Protein AF-A0A9D8JD71-F1 (afdb_monomer_lite)

Radius of gyration: 30.34 Å; chains: 1; bounding box: 51×34×112 Å

pLDDT: mean 81.1, std 14.43, range [43.19, 92.75]

Structure (mmCIF, N/CA/C/O backbone):
data_AF-A0A9D8JD71-F1
#
_entry.id   AF-A0A9D8JD71-F1
#
loop_
_atom_site.group_PDB
_atom_site.id
_atom_site.type_symbol
_atom_site.label_atom_id
_atom_site.label_alt_id
_atom_site.label_comp_id
_atom_site.label_asym_id
_atom_site.label_entity_id
_atom_site.label_seq_id
_atom_site.pdbx_PDB_ins_code
_atom_site.Cartn_x
_atom_site.Cartn_y
_atom_site.Cartn_z
_atom_site.occupancy
_atom_site.B_iso_or_equiv
_atom_site.auth_seq_id
_atom_site.auth_comp_id
_atom_site.auth_asym_id
_atom_site.auth_atom_id
_atom_site.pdbx_PDB_model_num
ATOM 1 N N . MET A 1 1 ? -0.006 -21.096 71.065 1.00 44.41 1 MET A N 1
ATOM 2 C CA . MET A 1 1 ? -1.400 -20.752 70.712 1.00 44.41 1 MET A CA 1
ATOM 3 C C . MET A 1 1 ? -1.521 -19.246 70.906 1.00 44.41 1 MET A C 1
ATOM 5 O O . MET A 1 1 ? -1.393 -18.818 72.037 1.00 44.41 1 MET A O 1
ATOM 9 N N . ASN A 1 2 ? -1.591 -18.368 69.911 1.00 43.19 2 ASN A N 1
ATOM 10 C CA . ASN A 1 2 ? -1.957 -18.509 68.508 1.00 43.19 2 ASN A CA 1
ATOM 11 C C . ASN A 1 2 ? -1.127 -17.549 67.646 1.00 43.19 2 ASN A C 1
ATOM 13 O O . ASN A 1 2 ? -0.824 -16.430 68.057 1.00 43.19 2 ASN A O 1
ATOM 17 N N . SER A 1 3 ? -0.783 -18.044 66.463 1.00 48.19 3 SER A N 1
ATOM 18 C CA . SER A 1 3 ? -0.416 -17.278 65.277 1.00 48.19 3 SER A CA 1
ATOM 19 C C . SER A 1 3 ? -1.669 -16.606 64.684 1.00 48.19 3 SER A C 1
ATOM 21 O O . SER A 1 3 ? -2.771 -16.836 65.173 1.00 48.19 3 SER A O 1
ATOM 23 N N . ASP A 1 4 ? -1.482 -15.856 63.594 1.00 48.94 4 ASP A N 1
ATOM 24 C CA . ASP A 1 4 ? -2.501 -15.289 62.687 1.00 48.94 4 ASP A CA 1
ATOM 25 C C . ASP A 1 4 ? -2.905 -13.843 63.050 1.00 48.94 4 ASP A C 1
ATOM 27 O O . ASP A 1 4 ? -3.485 -13.570 64.089 1.00 48.94 4 ASP A O 1
ATOM 31 N N . SER A 1 5 ? -2.663 -12.808 62.241 1.00 49.53 5 SER A N 1
ATOM 32 C CA . SER A 1 5 ? -2.785 -12.763 60.783 1.00 49.53 5 SER A CA 1
ATOM 33 C C . SER A 1 5 ? -1.984 -11.585 60.202 1.00 49.53 5 SER A C 1
ATOM 35 O O . SER A 1 5 ? -2.369 -10.427 60.362 1.00 49.53 5 SER A O 1
ATOM 37 N N . ASN A 1 6 ? -0.904 -11.866 59.468 1.00 49.03 6 ASN A N 1
ATOM 38 C CA . ASN A 1 6 ? -0.294 -10.897 58.555 1.00 49.03 6 ASN A CA 1
ATOM 39 C C . ASN A 1 6 ? -1.076 -10.933 57.236 1.00 49.03 6 ASN A C 1
ATOM 41 O O . ASN A 1 6 ? -0.902 -11.833 56.415 1.00 49.03 6 ASN A O 1
ATOM 45 N N . LYS A 1 7 ? -1.997 -9.984 57.066 1.00 48.28 7 LYS A N 1
ATOM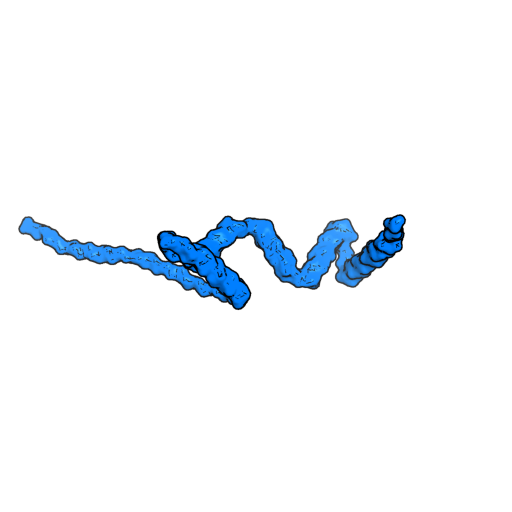 46 C CA . LYS A 1 7 ? -2.847 -9.865 55.879 1.00 48.28 7 LYS A CA 1
ATOM 47 C C . LYS A 1 7 ? -2.016 -9.256 54.744 1.00 48.28 7 LYS A C 1
ATOM 49 O O . LYS A 1 7 ? -1.938 -8.038 54.596 1.00 48.28 7 LYS A O 1
ATOM 54 N N . GLN A 1 8 ? -1.358 -10.117 53.971 1.00 52.16 8 GLN A N 1
ATOM 55 C CA . GLN A 1 8 ? -0.678 -9.746 52.734 1.00 52.16 8 GLN A CA 1
ATOM 56 C C . GLN A 1 8 ? -1.701 -9.183 51.742 1.00 52.16 8 GLN A C 1
ATOM 58 O O . GLN A 1 8 ? -2.604 -9.873 51.277 1.00 52.16 8 GLN A O 1
ATOM 63 N N . ASN A 1 9 ? -1.566 -7.893 51.456 1.00 47.12 9 ASN A N 1
ATOM 64 C CA . ASN A 1 9 ? -2.346 -7.174 50.462 1.00 47.12 9 ASN A CA 1
ATOM 65 C C . ASN A 1 9 ? -1.596 -7.304 49.124 1.00 47.12 9 ASN A C 1
ATOM 67 O O . ASN A 1 9 ? -0.762 -6.464 48.777 1.00 47.12 9 ASN A O 1
ATOM 71 N N . GLU A 1 10 ? -1.812 -8.409 48.407 1.00 54.69 10 GLU A N 1
ATOM 72 C CA . GLU A 1 10 ? -1.248 -8.601 47.069 1.00 54.69 10 GLU A CA 1
ATOM 73 C C . GLU A 1 10 ? -1.918 -7.636 46.086 1.00 54.69 10 GLU A C 1
ATOM 75 O O . GLU A 1 10 ? -3.012 -7.858 45.568 1.00 54.69 10 GLU A O 1
ATOM 80 N N . SER A 1 11 ? -1.245 -6.514 45.839 1.00 53.50 11 SER A N 1
ATOM 81 C CA .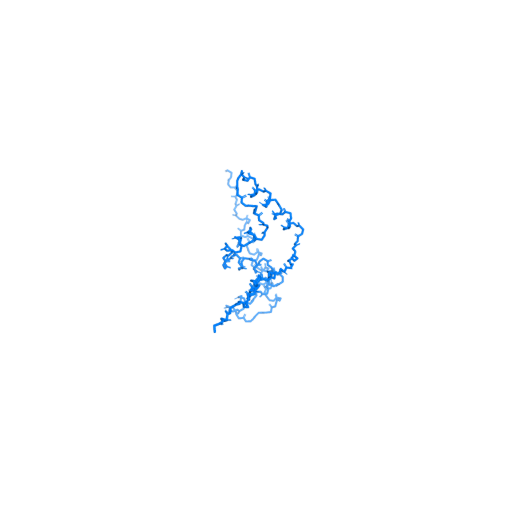 SER A 1 11 ? -1.606 -5.592 44.768 1.00 53.50 11 SER A CA 1
ATOM 82 C C . SER A 1 11 ? -1.510 -6.306 43.416 1.00 53.50 11 SER A C 1
ATOM 84 O O . SER A 1 11 ? -0.428 -6.623 42.916 1.00 53.50 11 SER A O 1
ATOM 86 N N . VAL A 1 12 ? -2.668 -6.567 42.810 1.00 57.09 12 VAL A N 1
ATOM 87 C CA . VAL A 1 12 ? -2.788 -7.066 41.439 1.00 57.09 12 VAL A CA 1
ATOM 88 C C . VAL A 1 12 ? -2.097 -6.065 40.511 1.00 57.09 12 VAL A C 1
ATOM 90 O O . VAL A 1 12 ? -2.613 -4.982 40.238 1.00 57.09 12 VAL A O 1
ATOM 93 N N . LYS A 1 13 ? -0.895 -6.409 40.039 1.00 57.22 13 LYS A N 1
ATOM 94 C CA . LYS A 1 13 ? -0.129 -5.606 39.079 1.00 57.22 13 LYS A CA 1
ATOM 95 C C . LYS A 1 13 ? -0.859 -5.608 37.736 1.00 57.22 13 LYS A C 1
ATOM 97 O O . LYS A 1 13 ? -0.661 -6.492 36.903 1.00 57.22 13 LYS A O 1
ATOM 102 N N . THR A 1 14 ? -1.706 -4.612 37.503 1.00 57.72 14 THR A N 1
ATOM 103 C CA . THR A 1 14 ? -2.334 -4.374 36.202 1.00 57.72 14 THR A CA 1
ATOM 104 C C . THR A 1 14 ? -1.235 -4.100 35.174 1.00 57.72 14 THR A C 1
ATOM 106 O O . THR A 1 14 ? -0.516 -3.104 35.271 1.00 57.72 14 THR A O 1
ATOM 109 N N . LYS A 1 15 ? -1.076 -4.995 34.186 1.00 60.81 15 LYS A N 1
ATOM 110 C CA . LYS A 1 15 ? -0.153 -4.797 33.057 1.00 60.81 15 LYS A CA 1
ATOM 111 C C . LYS A 1 15 ? -0.456 -3.446 32.403 1.00 60.81 15 LYS A C 1
ATOM 113 O O . LYS A 1 15 ? -1.529 -3.261 31.826 1.00 60.81 15 LYS A O 1
ATOM 118 N N . LYS A 1 16 ? 0.485 -2.502 32.495 1.00 62.16 16 LYS A N 1
ATOM 119 C CA . LYS A 1 16 ? 0.403 -1.219 31.789 1.00 62.16 16 LYS A CA 1
ATOM 120 C C . LYS A 1 16 ? 0.366 -1.510 30.290 1.00 62.16 16 LYS A C 1
ATOM 122 O O . LYS A 1 16 ? 1.262 -2.170 29.766 1.00 62.16 16 LYS A O 1
ATOM 127 N N . ARG A 1 17 ? -0.686 -1.057 29.607 1.00 70.94 17 ARG A N 1
ATOM 128 C CA . ARG A 1 17 ? -0.777 -1.168 28.149 1.00 70.94 17 ARG A CA 1
ATOM 129 C C . ARG A 1 17 ? 0.223 -0.184 27.549 1.00 70.94 17 ARG A C 1
ATOM 131 O O . ARG A 1 17 ? 0.151 1.008 27.834 1.00 70.94 17 ARG A O 1
ATOM 138 N N . SER A 1 18 ? 1.171 -0.693 26.769 1.00 81.94 18 SER A N 1
ATOM 139 C CA . SER A 1 18 ? 2.070 0.154 25.989 1.00 81.94 18 SER A CA 1
ATOM 140 C C . SER A 1 18 ? 1.269 0.771 24.845 1.00 81.94 18 SER A C 1
ATOM 142 O O . SER A 1 18 ? 0.632 0.049 24.076 1.00 81.94 18 SER A O 1
ATOM 144 N N . HIS A 1 19 ? 1.250 2.099 24.771 1.00 79.69 19 HIS A N 1
ATOM 145 C CA . HIS A 1 19 ? 0.619 2.837 23.685 1.00 79.69 19 HIS A CA 1
ATOM 146 C C . HIS A 1 19 ? 1.708 3.427 22.792 1.00 79.69 19 HIS A C 1
ATOM 148 O O . HIS A 1 19 ? 2.643 4.049 23.291 1.00 79.69 19 HIS A O 1
ATOM 154 N N . TRP A 1 20 ? 1.567 3.245 21.479 1.00 80.94 20 TRP A N 1
ATOM 155 C CA . TRP A 1 20 ? 2.435 3.845 20.471 1.00 80.94 20 TRP A CA 1
ATOM 156 C C . TRP A 1 20 ? 1.617 4.799 19.596 1.00 80.94 20 TRP A C 1
ATOM 158 O O . TRP A 1 20 ? 0.450 4.534 19.296 1.00 80.94 20 TRP A O 1
ATOM 168 N N . ALA A 1 21 ? 2.212 5.933 19.230 1.00 82.88 21 ALA A N 1
ATOM 169 C CA . ALA A 1 21 ? 1.584 6.901 18.341 1.00 82.88 21 ALA A CA 1
ATOM 170 C C . ALA A 1 21 ? 1.922 6.556 16.887 1.00 82.88 21 ALA A C 1
ATOM 172 O O . ALA A 1 21 ? 3.091 6.396 16.542 1.00 82.88 21 ALA A O 1
ATOM 173 N N . VAL A 1 22 ? 0.895 6.461 16.041 1.00 82.44 22 VAL A N 1
ATOM 174 C CA . VAL A 1 22 ? 1.046 6.273 14.593 1.00 82.44 22 VAL A CA 1
ATOM 175 C C . VAL A 1 22 ? 0.868 7.627 13.924 1.00 82.44 22 VAL A C 1
ATOM 177 O O . VAL A 1 22 ? -0.200 8.229 14.050 1.00 82.44 22 VAL A O 1
ATOM 180 N N . SER A 1 23 ? 1.882 8.104 13.204 1.00 83.75 23 SER A N 1
ATOM 181 C CA . SER A 1 23 ? 1.686 9.230 12.289 1.00 83.75 23 SER A CA 1
ATOM 182 C C . SER A 1 23 ? 0.977 8.724 11.036 1.00 83.75 23 SER A C 1
ATOM 184 O O . SER A 1 23 ? 1.356 7.694 10.482 1.00 83.75 23 SER A O 1
ATOM 186 N N . CYS A 1 24 ? -0.079 9.410 10.614 1.00 86.94 24 CYS A N 1
ATOM 187 C CA . CYS A 1 24 ? -0.842 9.056 9.424 1.00 86.94 24 CYS A CA 1
ATOM 188 C C . CYS A 1 24 ? -1.296 10.317 8.692 1.00 86.94 24 CYS A C 1
ATOM 190 O O . CYS A 1 24 ? -1.504 11.364 9.312 1.00 86.94 24 CYS A O 1
ATOM 192 N N . ASP A 1 25 ? -1.476 10.202 7.377 1.00 91.44 25 ASP A N 1
ATOM 193 C CA . ASP A 1 25 ? -1.928 11.317 6.550 1.00 91.44 25 ASP A CA 1
ATOM 194 C C . ASP A 1 25 ? -3.304 11.826 6.989 1.00 91.44 25 ASP A C 1
ATOM 196 O O . ASP A 1 25 ? -4.173 11.073 7.453 1.00 91.44 25 ASP A O 1
ATOM 200 N N . ALA A 1 26 ? -3.541 13.122 6.777 1.00 90.25 26 ALA A N 1
ATOM 201 C CA . ALA A 1 26 ? -4.786 13.777 7.170 1.00 90.25 26 ALA A CA 1
ATOM 202 C C . ALA A 1 26 ? -6.029 13.100 6.563 1.00 90.25 26 ALA A C 1
ATOM 204 O O . ALA A 1 26 ? -7.086 13.029 7.200 1.00 90.25 26 ALA A O 1
ATOM 205 N N . ASP A 1 27 ? -5.908 12.557 5.352 1.00 91.38 27 ASP A N 1
ATOM 206 C CA . ASP A 1 27 ? -7.005 11.870 4.673 1.00 91.38 27 ASP A CA 1
ATOM 207 C C . ASP A 1 27 ? -7.299 10.493 5.270 1.00 91.38 27 ASP A C 1
ATOM 209 O O . ASP A 1 27 ? -8.469 10.122 5.425 1.00 91.38 27 ASP A O 1
ATOM 213 N N . VAL A 1 28 ? -6.265 9.761 5.691 1.00 89.88 28 VAL A N 1
ATOM 214 C CA . VAL A 1 28 ? -6.414 8.490 6.412 1.00 89.88 28 VAL A CA 1
ATOM 215 C C . VAL A 1 28 ? -7.101 8.735 7.754 1.00 89.88 28 VAL A C 1
ATOM 217 O O . VAL A 1 28 ? -8.071 8.051 8.092 1.00 89.88 28 VAL A O 1
ATOM 220 N N . HIS A 1 29 ? -6.697 9.782 8.475 1.00 90.56 29 HIS A N 1
ATOM 221 C CA . HIS A 1 29 ? -7.319 10.153 9.744 1.00 90.56 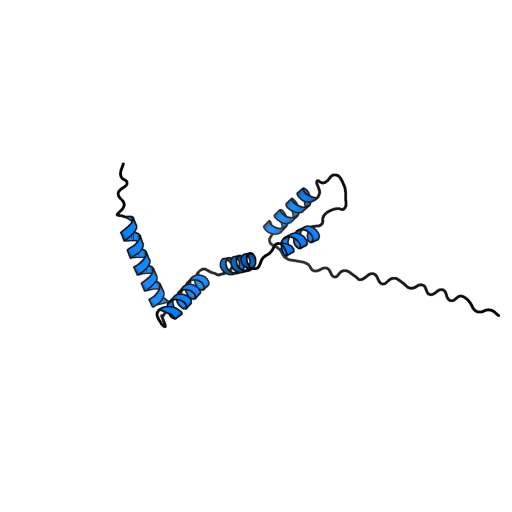29 HIS A CA 1
ATOM 222 C C .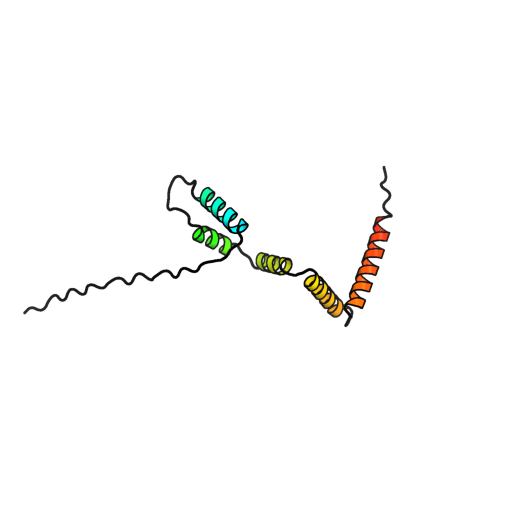 HIS A 1 29 ? -8.817 10.486 9.583 1.00 90.56 29 HIS A C 1
ATOM 224 O O . HIS A 1 29 ? -9.657 9.988 10.343 1.00 90.56 29 HIS A O 1
ATOM 230 N N . LYS A 1 30 ? -9.195 11.253 8.549 1.00 92.69 30 LYS A N 1
ATOM 231 C CA . LYS A 1 30 ? -10.611 11.536 8.240 1.00 92.69 30 LYS A CA 1
ATOM 232 C C . LYS A 1 30 ? -11.403 10.257 7.948 1.00 92.69 30 LYS A C 1
ATOM 234 O O . LYS A 1 30 ? -12.527 10.119 8.439 1.00 92.69 30 LYS A O 1
ATOM 239 N N . LYS A 1 31 ? -10.837 9.317 7.179 1.00 92.75 31 LYS A N 1
ATOM 240 C CA . LYS A 1 31 ? -11.473 8.022 6.869 1.00 92.75 31 LYS A CA 1
ATOM 241 C C . LYS A 1 31 ? -11.714 7.202 8.137 1.00 92.75 31 LYS A C 1
ATOM 243 O O . LYS A 1 31 ? -12.841 6.759 8.360 1.00 92.75 31 LYS A O 1
ATOM 248 N N . ILE A 1 32 ? -10.709 7.083 9.006 1.00 91.62 32 ILE A N 1
ATOM 249 C CA . ILE A 1 32 ? -10.832 6.376 10.291 1.00 91.62 32 ILE A CA 1
ATOM 250 C C . ILE A 1 32 ? -11.930 7.013 11.148 1.00 91.62 32 ILE A C 1
ATOM 252 O O . ILE A 1 32 ? -12.804 6.308 11.651 1.00 91.62 32 ILE A O 1
ATOM 256 N N . LYS A 1 33 ? -11.960 8.347 11.264 1.00 91.75 33 LYS A N 1
ATOM 257 C CA . LYS A 1 33 ? -12.988 9.058 12.042 1.00 91.75 33 LYS A CA 1
ATOM 258 C C . LYS A 1 33 ? -14.405 8.771 11.533 1.00 91.75 33 LYS A C 1
ATOM 260 O O . LYS A 1 33 ? -15.297 8.502 12.339 1.00 91.75 33 LYS A O 1
ATOM 265 N N . ARG A 1 34 ? -14.613 8.773 10.210 1.00 92.62 34 ARG A N 1
ATOM 266 C CA . ARG A 1 34 ? -15.905 8.428 9.586 1.00 92.62 34 ARG A CA 1
ATOM 267 C C . ARG A 1 34 ? -16.310 6.979 9.869 1.00 92.62 34 ARG A C 1
ATOM 269 O O . ARG A 1 34 ? -17.466 6.728 10.203 1.00 92.62 34 ARG A O 1
ATOM 276 N N . LEU A 1 35 ? -15.369 6.037 9.783 1.00 92.06 35 LEU A N 1
ATOM 277 C CA . LEU A 1 35 ? -15.617 4.624 10.092 1.00 92.06 35 LEU A CA 1
ATOM 278 C C . LEU A 1 35 ? -15.986 4.418 11.564 1.00 92.06 35 LEU A C 1
ATOM 280 O O . LEU A 1 35 ? -16.962 3.731 11.849 1.00 92.06 35 LEU A O 1
ATOM 284 N N . VAL A 1 36 ? -15.281 5.072 12.493 1.00 91.62 36 VAL A N 1
ATOM 285 C CA . VAL A 1 36 ? -15.601 5.039 13.931 1.00 91.62 36 VAL A CA 1
ATOM 286 C C . VAL A 1 36 ? -17.001 5.588 14.201 1.00 91.62 36 VAL A C 1
ATOM 288 O O . VAL A 1 36 ? -17.744 5.008 14.990 1.00 91.62 36 VAL A O 1
ATOM 291 N N . GLN A 1 37 ? -17.385 6.690 13.551 1.00 91.94 37 GLN A N 1
ATOM 292 C CA . GLN A 1 37 ? -18.735 7.241 13.680 1.00 91.94 37 GLN A CA 1
ATOM 293 C C . GLN A 1 37 ? -19.788 6.270 13.146 1.00 91.94 37 GLN A C 1
ATOM 295 O O . GLN A 1 37 ? -20.777 6.033 13.828 1.00 91.94 37 GLN A O 1
ATOM 300 N N . LYS A 1 38 ? -19.564 5.672 11.968 1.00 91.81 38 LYS A N 1
ATOM 301 C CA . LYS A 1 38 ? -20.481 4.692 11.368 1.00 91.81 38 LYS A CA 1
ATOM 302 C C . LYS A 1 38 ? -20.632 3.443 12.241 1.00 91.81 38 LYS A C 1
ATOM 304 O O . LYS A 1 38 ? -21.751 3.006 12.475 1.00 91.81 38 LYS A O 1
ATOM 309 N N . ALA A 1 39 ? -19.527 2.910 12.758 1.00 88.62 39 ALA A N 1
ATOM 310 C CA . ALA A 1 39 ? -19.512 1.713 13.597 1.00 88.62 39 ALA A CA 1
ATOM 311 C C . ALA A 1 39 ? -20.201 1.928 14.959 1.00 88.62 39 ALA A C 1
ATOM 313 O O . ALA A 1 39 ? -20.789 1.003 15.512 1.00 88.62 39 ALA A O 1
ATOM 314 N N . ASN A 1 40 ? -20.162 3.152 15.493 1.00 91.12 40 ASN A N 1
ATOM 315 C CA . ASN A 1 40 ? -20.789 3.502 16.770 1.00 91.12 40 ASN A CA 1
ATOM 316 C C . ASN A 1 40 ? -22.254 3.954 16.656 1.00 91.12 40 ASN A C 1
ATOM 318 O O . ASN A 1 40 ? -22.814 4.394 17.652 1.00 91.12 40 ASN A O 1
ATOM 322 N N . LYS A 1 41 ? -22.898 3.821 15.489 1.00 90.06 41 LYS A N 1
ATOM 323 C CA . LYS A 1 41 ? -24.350 4.043 15.339 1.00 90.06 41 LYS A CA 1
ATOM 324 C C . LYS A 1 41 ? -25.214 2.884 15.858 1.00 90.06 41 LYS A C 1
ATOM 326 O O . LYS A 1 41 ? -26.418 2.884 15.639 1.00 90.06 41 LYS A O 1
ATOM 331 N N . LYS A 1 42 ? -24.612 1.882 16.498 1.00 87.31 42 LYS A N 1
ATOM 332 C CA . LYS A 1 42 ? -25.332 0.752 17.093 1.00 87.31 42 LYS A CA 1
ATOM 333 C C . LYS A 1 42 ? -26.076 1.182 18.360 1.00 87.31 42 LYS A C 1
ATOM 335 O O . LYS A 1 42 ? -25.559 1.985 19.130 1.00 87.31 42 LYS A O 1
ATOM 340 N N . GLU A 1 43 ? -27.253 0.608 18.582 1.00 76.56 43 GLU A N 1
ATOM 341 C CA . GLU A 1 43 ? -28.125 0.950 19.715 1.00 76.56 43 GLU A CA 1
ATOM 342 C C . GLU A 1 43 ? -27.574 0.453 21.060 1.00 76.56 43 GLU A C 1
ATOM 344 O O . GLU A 1 43 ? -27.798 1.074 22.095 1.00 76.56 43 GLU A O 1
ATOM 349 N N . THR A 1 44 ? -26.802 -0.639 21.054 1.00 80.50 44 THR A N 1
ATOM 350 C CA . THR A 1 44 ? -26.305 -1.285 22.277 1.00 80.50 44 THR A CA 1
ATOM 351 C C . THR A 1 44 ? -24.847 -1.744 22.173 1.00 80.50 44 THR A C 1
ATOM 353 O O . THR A 1 44 ? -24.320 -2.031 21.094 1.00 80.50 44 THR A O 1
ATOM 356 N N . GLY A 1 45 ? -24.198 -1.893 23.330 1.00 83.50 45 GLY A N 1
ATOM 357 C CA . GLY A 1 45 ? -22.874 -2.506 23.478 1.00 83.50 45 GLY A CA 1
ATOM 358 C C . GLY A 1 45 ? -21.714 -1.514 23.616 1.00 83.50 45 GLY A C 1
ATOM 359 O O . GLY A 1 45 ? -21.881 -0.299 23.559 1.00 83.50 45 GLY A O 1
ATOM 360 N N . GLN A 1 46 ? -20.503 -2.046 23.809 1.00 85.25 46 GLN A N 1
ATOM 361 C CA . GLN A 1 46 ? -19.308 -1.230 24.052 1.00 85.25 46 GLN A CA 1
ATOM 362 C C . GLN A 1 46 ? -18.919 -0.374 22.842 1.00 85.25 46 GLN A C 1
ATOM 364 O O . GLN A 1 46 ? -19.015 -0.815 21.692 1.00 85.25 46 GLN A O 1
ATOM 369 N N . ARG A 1 47 ? -18.415 0.835 23.107 1.00 86.56 47 ARG A N 1
ATOM 370 C CA . ARG A 1 47 ? -17.940 1.761 22.076 1.00 86.56 47 ARG A CA 1
ATOM 371 C C . ARG A 1 47 ? -16.762 1.157 21.308 1.00 86.56 47 ARG A C 1
ATOM 373 O O . ARG A 1 47 ? -15.763 0.752 21.894 1.00 86.56 47 ARG A O 1
ATOM 380 N N . ILE A 1 48 ? -16.866 1.152 19.986 1.00 88.88 48 ILE A N 1
ATOM 381 C CA . ILE A 1 48 ? -15.806 0.697 19.090 1.00 88.88 48 ILE A CA 1
ATOM 382 C C . ILE A 1 48 ? -14.762 1.810 18.982 1.00 88.88 48 ILE A C 1
ATOM 384 O O . ILE A 1 48 ? -15.085 2.960 18.660 1.00 88.88 48 ILE A O 1
ATOM 388 N N . THR A 1 49 ? -13.507 1.466 19.268 1.00 89.62 49 THR A N 1
ATOM 389 C CA . THR A 1 49 ? -12.368 2.387 19.174 1.00 89.62 49 THR A CA 1
ATOM 390 C C . THR A 1 49 ? -11.719 2.324 17.792 1.00 89.62 49 THR A C 1
ATOM 392 O O . THR A 1 49 ? -11.866 1.336 17.072 1.00 89.62 49 THR A O 1
ATOM 395 N N . ALA A 1 50 ? -10.954 3.358 17.425 1.00 88.25 50 ALA A N 1
ATOM 396 C CA . ALA A 1 50 ? -10.165 3.348 16.191 1.00 88.25 50 ALA A CA 1
ATOM 397 C C . ALA A 1 50 ? -9.184 2.162 16.147 1.00 88.25 50 ALA A C 1
ATOM 399 O O . ALA A 1 50 ? -9.055 1.515 15.114 1.00 88.25 50 ALA A O 1
ATOM 400 N N . SER A 1 51 ? -8.567 1.826 17.286 1.00 88.19 51 SER A N 1
ATOM 401 C CA . SER A 1 51 ? -7.658 0.680 17.409 1.00 88.19 51 SER A CA 1
ATOM 402 C C . SER A 1 51 ? -8.346 -0.647 17.073 1.00 88.19 51 SER A C 1
ATOM 404 O O . SER A 1 51 ? -7.764 -1.458 16.360 1.00 88.19 51 SER A O 1
ATOM 406 N N . SER A 1 52 ? -9.601 -0.847 17.492 1.00 88.81 52 SER A N 1
ATOM 407 C CA . SER A 1 52 ? -10.372 -2.055 17.158 1.00 88.81 52 SER A CA 1
ATOM 408 C C . SER A 1 52 ? -10.637 -2.183 15.654 1.00 88.81 52 SER A C 1
ATOM 410 O O . SER A 1 52 ? -10.512 -3.270 15.100 1.00 88.81 52 SER A O 1
ATOM 412 N N . ILE A 1 53 ? -10.967 -1.073 14.985 1.00 89.81 53 ILE A N 1
ATOM 413 C CA . ILE A 1 53 ? -11.187 -1.054 13.529 1.00 89.81 53 ILE A CA 1
ATOM 414 C C . ILE A 1 53 ? -9.882 -1.343 12.788 1.00 89.81 53 ILE A C 1
ATOM 416 O O . ILE A 1 53 ? -9.873 -2.153 11.868 1.00 89.81 53 ILE A O 1
ATOM 420 N N . ILE A 1 54 ? -8.781 -0.711 13.206 1.00 90.56 54 ILE A N 1
ATOM 421 C CA . ILE A 1 54 ? -7.458 -0.934 12.613 1.00 90.56 54 ILE A CA 1
ATOM 422 C C . ILE A 1 54 ? -7.033 -2.392 12.803 1.00 90.56 54 ILE A C 1
ATOM 424 O O . ILE A 1 54 ? -6.568 -3.005 11.854 1.00 90.56 54 ILE A O 1
ATOM 428 N N . SER A 1 55 ? -7.251 -2.979 13.983 1.00 90.69 55 SER A N 1
ATOM 429 C CA . SER A 1 55 ? -6.930 -4.388 14.236 1.00 90.69 55 SER A CA 1
ATOM 430 C C . SER A 1 55 ? -7.672 -5.332 13.288 1.00 90.69 55 SER A C 1
ATOM 432 O O . SER A 1 55 ? -7.069 -6.270 12.776 1.00 90.69 55 SER A O 1
ATOM 434 N N . LEU A 1 56 ? -8.960 -5.076 13.032 1.00 91.50 56 LEU A N 1
ATOM 435 C CA . LEU A 1 56 ? -9.744 -5.856 12.073 1.00 91.50 56 LEU A CA 1
ATOM 436 C C . LEU A 1 56 ? -9.246 -5.642 10.638 1.00 91.50 56 LEU A C 1
ATOM 438 O O . LEU A 1 56 ? -9.106 -6.598 9.883 1.00 91.50 56 LEU A O 1
ATOM 442 N N . ALA A 1 57 ? -8.942 -4.399 10.265 1.00 89.69 57 ALA A N 1
ATOM 443 C CA . ALA A 1 57 ? -8.400 -4.097 8.946 1.00 89.69 57 ALA A CA 1
ATOM 444 C C . ALA A 1 57 ? -7.070 -4.825 8.711 1.00 89.69 57 ALA A C 1
ATOM 446 O O . ALA A 1 57 ? -6.903 -5.450 7.672 1.00 89.69 57 ALA A O 1
ATOM 447 N N . LEU A 1 58 ? -6.168 -4.816 9.698 1.00 89.56 58 LEU A N 1
ATOM 448 C CA . LEU A 1 58 ? -4.881 -5.508 9.632 1.00 89.56 58 LEU A CA 1
ATOM 449 C C . LEU A 1 58 ? -5.036 -7.027 9.504 1.00 89.56 58 LEU A C 1
ATOM 451 O O . LEU A 1 58 ? -4.250 -7.639 8.794 1.00 89.56 58 LEU A O 1
ATOM 455 N N . SER A 1 59 ? -6.063 -7.634 10.111 1.00 90.38 59 SER A N 1
ATOM 456 C CA . SER A 1 59 ? -6.332 -9.070 9.922 1.00 90.38 59 SER A CA 1
ATOM 457 C C . SER A 1 59 ? -6.835 -9.443 8.524 1.00 90.38 59 SER A C 1
ATOM 459 O O . SER A 1 59 ? -6.795 -10.614 8.164 1.00 90.38 59 SER A O 1
ATOM 461 N N . LEU A 1 60 ? -7.314 -8.470 7.742 1.00 92.31 60 LEU A N 1
ATOM 462 C CA . LEU A 1 60 ? -7.780 -8.671 6.365 1.00 92.31 60 LEU A CA 1
ATOM 463 C C . LEU A 1 60 ? -6.697 -8.350 5.324 1.00 92.31 60 LEU A C 1
ATOM 465 O O . LEU A 1 60 ? -6.913 -8.556 4.130 1.00 92.31 60 LEU A O 1
ATOM 469 N N . VAL A 1 61 ? -5.552 -7.806 5.749 1.00 90.56 61 VAL A N 1
ATOM 470 C CA . VAL A 1 61 ? -4.430 -7.547 4.846 1.00 90.56 61 VAL A CA 1
ATOM 471 C C . VAL A 1 61 ? -3.800 -8.885 4.473 1.00 90.56 61 VAL A C 1
ATOM 473 O O . VAL A 1 61 ? -3.250 -9.580 5.322 1.00 90.56 61 VAL A O 1
ATOM 476 N N . THR A 1 62 ? -3.894 -9.236 3.194 1.00 92.38 62 THR A N 1
ATOM 477 C CA . THR A 1 62 ? -3.230 -10.393 2.597 1.00 92.38 62 THR A CA 1
ATOM 478 C C . THR A 1 62 ? -1.885 -9.988 2.004 1.00 92.38 62 THR A C 1
ATOM 480 O O . THR A 1 62 ? -1.584 -8.802 1.842 1.00 92.38 62 THR A O 1
ATOM 483 N N . GLU A 1 63 ? -1.078 -10.984 1.647 1.00 89.25 63 GLU A N 1
ATOM 484 C CA . GLU A 1 63 ? 0.209 -10.774 0.982 1.00 89.25 63 GLU A CA 1
ATOM 485 C C . GLU A 1 63 ? 0.053 -10.049 -0.365 1.00 89.25 63 GLU A C 1
ATOM 487 O O . GLU A 1 63 ? 0.812 -9.127 -0.652 1.00 89.25 63 GLU A O 1
ATOM 492 N N . ASP A 1 64 ? -1.009 -10.336 -1.123 1.00 89.56 64 ASP A N 1
ATOM 493 C CA . ASP A 1 64 ? -1.315 -9.650 -2.388 1.00 89.56 64 ASP A CA 1
ATOM 494 C C . ASP A 1 64 ? -1.508 -8.136 -2.217 1.00 89.56 64 ASP A C 1
ATOM 496 O O . ASP A 1 64 ? -1.063 -7.333 -3.042 1.00 89.56 64 ASP A O 1
ATOM 500 N N . HIS A 1 65 ? -2.146 -7.714 -1.120 1.00 88.44 65 HIS A N 1
ATOM 501 C CA . HIS A 1 65 ? -2.302 -6.292 -0.813 1.00 88.44 65 HIS A CA 1
ATOM 502 C C . HIS A 1 65 ? -0.953 -5.638 -0.496 1.00 88.44 65 HIS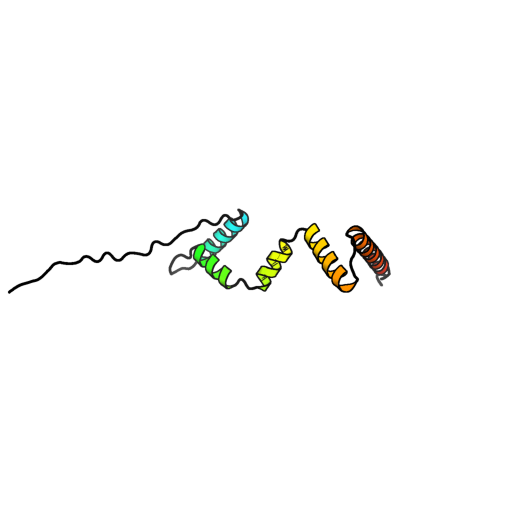 A C 1
ATOM 504 O O . HIS A 1 65 ? -0.730 -4.482 -0.858 1.00 88.44 65 HIS A O 1
ATOM 510 N N . ILE A 1 66 ? -0.044 -6.372 0.150 1.00 88.38 66 ILE A N 1
ATOM 511 C CA . ILE A 1 66 ? 1.312 -5.895 0.437 1.00 88.38 66 ILE A CA 1
ATOM 512 C C . ILE A 1 66 ? 2.105 -5.763 -0.864 1.00 88.38 66 ILE A C 1
ATOM 514 O O . ILE A 1 66 ? 2.722 -4.722 -1.082 1.00 88.38 66 ILE A O 1
ATOM 518 N N . LEU A 1 67 ? 2.042 -6.760 -1.750 1.00 88.88 67 LEU A N 1
ATOM 519 C CA . LEU A 1 67 ? 2.683 -6.707 -3.066 1.00 88.88 67 LEU A CA 1
ATOM 520 C C . LEU A 1 67 ? 2.160 -5.526 -3.888 1.00 88.88 67 LEU A C 1
ATOM 522 O O . LEU A 1 67 ? 2.945 -4.756 -4.432 1.00 88.88 67 LEU A O 1
ATOM 526 N N . THR A 1 68 ? 0.846 -5.301 -3.883 1.00 87.19 68 THR A N 1
ATOM 527 C CA . THR A 1 68 ? 0.239 -4.151 -4.566 1.00 87.19 68 THR A CA 1
ATOM 528 C C . THR A 1 68 ? 0.762 -2.824 -4.011 1.00 87.19 68 THR A C 1
ATOM 530 O O . THR A 1 68 ? 1.092 -1.917 -4.773 1.00 87.19 68 THR A O 1
ATOM 533 N N . LEU A 1 69 ? 0.872 -2.692 -2.683 1.00 87.69 69 LEU A N 1
ATOM 534 C CA . LEU A 1 69 ? 1.431 -1.490 -2.059 1.00 87.69 69 LEU A CA 1
ATOM 535 C C . LEU A 1 69 ? 2.903 -1.287 -2.433 1.00 87.69 69 LEU A C 1
ATOM 537 O O . LEU A 1 69 ? 3.310 -0.159 -2.709 1.00 87.69 69 LEU A O 1
ATOM 541 N N . GLN A 1 70 ? 3.687 -2.365 -2.486 1.00 87.31 70 GLN A N 1
ATOM 542 C CA . GLN A 1 70 ? 5.074 -2.315 -2.940 1.00 87.31 70 GLN A CA 1
ATOM 543 C C . GLN A 1 70 ? 5.148 -1.840 -4.394 1.00 87.31 70 GLN A C 1
ATOM 545 O O . GLN A 1 70 ? 5.871 -0.891 -4.679 1.00 87.31 70 GLN A O 1
ATOM 550 N N . GLU A 1 71 ? 4.344 -2.399 -5.297 1.00 84.00 71 GLU A N 1
ATOM 551 C CA . GLU A 1 71 ? 4.300 -1.990 -6.706 1.00 84.00 71 GLU A CA 1
ATOM 552 C C . GLU A 1 71 ? 3.858 -0.533 -6.904 1.00 84.00 71 GLU A C 1
ATOM 554 O O . GLU A 1 71 ? 4.378 0.178 -7.772 1.00 84.00 71 GLU A O 1
ATOM 559 N N . GLN A 1 72 ? 2.906 -0.066 -6.095 1.00 84.50 72 GLN A N 1
ATOM 560 C CA . GLN A 1 72 ? 2.452 1.324 -6.109 1.00 84.50 72 GLN A CA 1
ATOM 561 C C . GLN A 1 72 ? 3.512 2.287 -5.578 1.00 84.50 72 GLN A C 1
ATOM 563 O O . GLN A 1 72 ? 3.598 3.409 -6.074 1.00 84.50 72 GLN A O 1
ATOM 568 N N . SER A 1 73 ? 4.319 1.852 -4.607 1.00 84.25 73 SER A N 1
ATOM 569 C CA . SER A 1 73 ? 5.392 2.665 -4.029 1.00 84.25 73 SER A CA 1
ATOM 570 C C . SER A 1 73 ? 6.576 2.878 -4.973 1.00 84.25 73 SER A C 1
ATOM 572 O O . SER A 1 73 ? 7.317 3.840 -4.796 1.00 84.25 73 SER A O 1
ATOM 574 N N . LEU A 1 74 ? 6.734 2.020 -5.989 1.00 84.50 74 LEU A N 1
ATOM 575 C CA . LEU A 1 74 ? 7.818 2.148 -6.958 1.00 84.50 74 LEU A CA 1
ATOM 576 C C . LEU A 1 74 ? 7.656 3.426 -7.784 1.00 84.50 74 LEU A C 1
ATOM 578 O O . LEU A 1 74 ? 6.636 3.648 -8.453 1.00 84.50 74 LEU A O 1
ATOM 582 N N . THR A 1 75 ? 8.711 4.231 -7.791 1.00 85.56 75 THR A N 1
ATOM 583 C CA . THR A 1 75 ? 8.840 5.395 -8.664 1.00 85.56 75 THR A CA 1
ATOM 584 C C . THR A 1 75 ? 8.869 4.974 -10.134 1.00 85.56 75 THR A C 1
ATOM 586 O O . THR A 1 75 ? 9.154 3.825 -10.484 1.00 85.56 75 THR A O 1
ATOM 589 N N . THR A 1 76 ? 8.574 5.911 -11.037 1.00 82.94 76 THR A N 1
ATOM 590 C CA . THR A 1 76 ? 8.618 5.654 -12.485 1.00 82.94 76 THR A CA 1
ATOM 591 C C . THR A 1 76 ? 9.998 5.168 -12.936 1.00 82.94 76 THR A C 1
ATOM 593 O O . THR A 1 76 ? 10.085 4.252 -13.753 1.00 82.94 76 THR A O 1
ATOM 596 N N . ASP A 1 77 ? 11.066 5.733 -12.368 1.00 83.88 77 ASP A N 1
ATOM 597 C CA . ASP A 1 77 ? 12.441 5.318 -12.648 1.00 83.88 77 ASP A CA 1
ATOM 598 C C . ASP A 1 77 ? 12.716 3.886 -12.175 1.00 83.88 77 ASP A C 1
ATOM 600 O O . ASP A 1 77 ? 13.270 3.085 -12.927 1.00 83.88 77 ASP A O 1
ATOM 604 N N . GLU A 1 78 ? 12.274 3.524 -10.969 1.00 87.81 78 GLU A N 1
ATOM 605 C CA . GLU A 1 78 ? 12.427 2.162 -10.446 1.00 87.81 78 GLU A CA 1
ATOM 606 C C . GLU A 1 78 ? 11.622 1.142 -11.253 1.00 87.81 78 GLU A C 1
ATOM 608 O O . GLU A 1 78 ? 12.114 0.047 -11.528 1.00 87.81 78 GLU A O 1
ATOM 613 N N . LYS A 1 79 ? 10.409 1.497 -11.696 1.00 86.56 79 LYS A N 1
ATOM 614 C CA . LYS A 1 79 ? 9.603 0.650 -12.592 1.00 86.56 79 LYS A CA 1
ATOM 615 C C . LYS A 1 79 ? 10.322 0.406 -13.915 1.00 86.56 79 LYS A C 1
ATOM 617 O O . LYS A 1 79 ? 10.380 -0.734 -14.382 1.00 86.56 79 LYS A O 1
ATOM 622 N N . LEU A 1 80 ? 10.893 1.459 -14.505 1.00 87.38 80 LEU A N 1
ATOM 623 C CA . LEU A 1 80 ? 11.653 1.360 -15.750 1.00 87.38 80 LEU A CA 1
ATOM 624 C C . LEU A 1 80 ? 12.897 0.482 -15.573 1.00 87.38 80 LEU A C 1
ATOM 626 O O . LEU A 1 80 ? 13.196 -0.349 -16.431 1.00 87.38 80 LEU A O 1
ATOM 630 N N . GLU A 1 81 ? 13.588 0.619 -14.445 1.00 88.00 81 GLU A N 1
ATOM 631 C CA . GLU A 1 81 ? 14.773 -0.174 -14.137 1.00 88.00 81 GLU A CA 1
ATOM 632 C C . GLU A 1 81 ? 14.434 -1.650 -13.881 1.00 88.00 81 GLU A C 1
ATOM 634 O O . GLU A 1 81 ? 15.109 -2.541 -14.396 1.00 88.00 81 GLU A O 1
ATOM 639 N N . GLN A 1 82 ? 13.335 -1.944 -13.180 1.00 89.12 82 GLN A N 1
ATOM 640 C CA . GLN A 1 82 ? 12.847 -3.317 -13.027 1.00 89.12 82 GLN A CA 1
ATOM 641 C C . GLN A 1 82 ? 12.504 -3.961 -14.375 1.00 89.12 82 GLN A C 1
ATOM 643 O O . GLN A 1 82 ? 12.840 -5.125 -14.606 1.00 89.12 82 GLN A O 1
ATOM 648 N N . LEU A 1 83 ? 11.855 -3.216 -15.275 1.00 88.94 83 LEU A N 1
ATOM 649 C CA . LEU A 1 83 ? 11.562 -3.668 -16.636 1.00 88.94 83 LEU A CA 1
ATOM 650 C C . LEU A 1 83 ? 12.850 -3.932 -17.425 1.00 88.94 83 LEU A C 1
ATOM 652 O O . LEU A 1 83 ? 12.966 -4.985 -18.056 1.00 88.94 83 LEU A O 1
ATOM 656 N N . ARG A 1 84 ? 13.842 -3.038 -17.322 1.00 90.88 84 ARG A N 1
ATOM 657 C CA . ARG A 1 84 ? 15.162 -3.216 -17.942 1.00 90.88 84 ARG A CA 1
ATOM 658 C C . ARG A 1 84 ? 15.846 -4.483 -17.441 1.00 90.88 84 ARG A C 1
ATOM 660 O O . ARG A 1 84 ? 16.345 -5.260 -18.247 1.00 90.88 84 ARG A O 1
ATOM 667 N N . LEU A 1 85 ? 15.847 -4.723 -16.130 1.00 90.19 85 LEU A N 1
ATOM 668 C CA . LEU A 1 85 ? 16.447 -5.915 -15.527 1.00 90.19 85 LEU A CA 1
ATOM 669 C C . LEU A 1 85 ? 15.723 -7.200 -15.950 1.00 90.19 85 LEU A C 1
ATOM 671 O O . LEU A 1 85 ? 16.377 -8.196 -16.254 1.00 90.19 85 LEU A O 1
ATOM 675 N N . LYS A 1 86 ? 14.385 -7.190 -16.009 1.00 90.88 86 LYS A N 1
ATOM 676 C CA . LYS A 1 86 ? 13.594 -8.325 -16.521 1.00 90.88 86 LYS A CA 1
ATOM 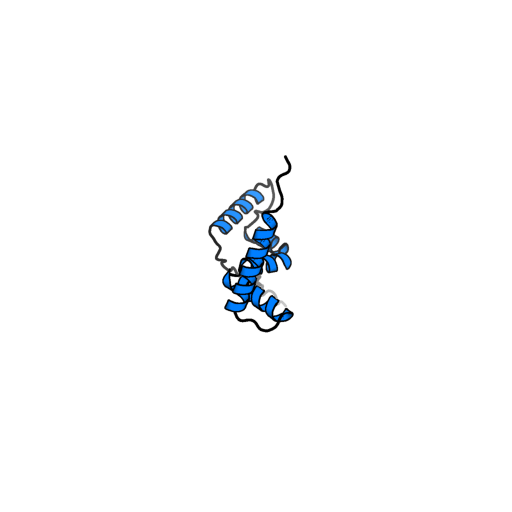677 C C . LYS A 1 86 ? 13.925 -8.626 -17.985 1.00 90.88 86 LYS A C 1
ATOM 679 O O . LYS A 1 86 ? 14.128 -9.787 -18.336 1.00 90.88 86 LYS A O 1
ATOM 684 N N . TYR A 1 87 ? 14.039 -7.589 -18.811 1.00 89.25 87 TYR A N 1
ATOM 685 C CA . TYR A 1 87 ? 14.445 -7.720 -20.208 1.00 89.25 87 TYR A CA 1
ATOM 686 C C . TYR A 1 87 ? 15.881 -8.245 -20.328 1.00 89.25 87 TYR A C 1
ATOM 688 O O . TYR A 1 87 ? 16.139 -9.180 -21.083 1.00 89.25 87 TYR A O 1
ATOM 696 N N . ALA A 1 88 ? 16.804 -7.723 -19.516 1.00 90.81 88 ALA A N 1
ATOM 697 C CA . ALA A 1 88 ? 18.206 -8.123 -19.538 1.00 90.81 88 ALA A CA 1
ATOM 698 C C . ALA A 1 88 ? 18.420 -9.597 -19.158 1.00 90.81 88 ALA A C 1
ATOM 700 O O . ALA A 1 88 ? 19.306 -10.255 -19.698 1.00 90.81 88 ALA A O 1
ATOM 701 N N . LYS A 1 89 ? 17.585 -10.141 -18.262 1.00 90.88 89 LYS A N 1
ATOM 702 C CA . LYS A 1 89 ? 17.609 -11.571 -17.911 1.00 90.88 89 LYS A CA 1
ATOM 703 C C . LYS A 1 89 ? 17.285 -12.485 -19.095 1.00 90.88 89 LYS A C 1
ATOM 705 O O . LYS A 1 89 ? 17.792 -13.598 -19.134 1.00 90.88 89 LYS A O 1
ATOM 710 N N . SER A 1 90 ? 16.449 -12.027 -20.026 1.00 89.94 90 SER A N 1
ATOM 711 C CA . SER A 1 90 ? 15.978 -12.838 -21.158 1.00 89.94 90 SER A CA 1
ATOM 712 C C . SER A 1 90 ? 16.792 -12.594 -22.432 1.00 89.94 90 SER A C 1
ATOM 714 O O . SER A 1 90 ? 17.022 -13.521 -23.201 1.00 89.94 90 SER A O 1
ATOM 716 N N . ASN A 1 91 ? 17.260 -11.357 -22.640 1.00 88.12 91 ASN A N 1
ATOM 717 C CA . ASN A 1 91 ? 17.844 -10.904 -23.907 1.00 88.12 91 ASN A CA 1
ATOM 718 C C . ASN A 1 91 ? 19.330 -10.516 -23.787 1.00 88.12 91 ASN A C 1
ATOM 720 O O . ASN A 1 91 ? 19.941 -10.115 -24.776 1.00 88.12 91 ASN A O 1
ATOM 724 N N . GLY A 1 92 ? 19.915 -10.641 -22.593 1.00 88.38 92 GLY A N 1
ATOM 725 C CA . GLY A 1 92 ? 21.304 -10.287 -22.312 1.00 88.38 92 GLY A CA 1
ATOM 726 C C . GLY A 1 92 ? 21.483 -8.869 -21.752 1.00 88.38 92 GLY A C 1
ATOM 727 O O . GLY A 1 92 ? 20.538 -8.079 -21.693 1.00 88.38 92 GLY A O 1
ATOM 728 N N . PRO A 1 93 ? 22.700 -8.527 -21.293 1.00 88.00 93 PRO A N 1
ATOM 729 C CA . PRO A 1 93 ? 22.975 -7.240 -20.665 1.00 88.00 93 PRO A CA 1
ATOM 730 C C . PRO A 1 93 ? 22.704 -6.085 -21.638 1.00 88.00 93 PRO A C 1
ATOM 732 O O . PRO A 1 93 ? 23.228 -6.054 -22.747 1.00 88.00 93 PRO A O 1
ATOM 735 N N . ILE A 1 94 ? 21.904 -5.111 -21.201 1.00 90.44 94 ILE A N 1
ATOM 736 C CA . ILE A 1 94 ? 21.530 -3.937 -21.997 1.00 90.44 94 ILE A CA 1
ATOM 737 C C . ILE A 1 94 ? 21.746 -2.653 -21.201 1.00 90.44 94 ILE A C 1
ATOM 739 O O . ILE A 1 94 ? 21.468 -2.610 -20.005 1.00 90.44 94 ILE A O 1
ATOM 743 N N . THR A 1 95 ? 22.219 -1.588 -21.843 1.00 90.06 95 THR A N 1
ATOM 744 C CA . THR A 1 95 ? 22.331 -0.267 -21.207 1.00 90.06 95 THR A CA 1
ATOM 745 C C . THR A 1 95 ? 20.958 0.401 -21.069 1.00 90.06 95 THR A C 1
ATOM 747 O O . THR A 1 95 ? 19.987 0.005 -21.717 1.00 90.06 95 THR A O 1
ATOM 750 N N . ARG A 1 96 ? 20.850 1.432 -20.220 1.00 85.69 96 ARG A N 1
ATOM 751 C CA . ARG A 1 96 ? 19.591 2.179 -20.035 1.00 85.69 96 ARG A CA 1
ATOM 752 C C . ARG A 1 96 ? 19.098 2.791 -21.352 1.00 85.69 96 ARG A C 1
ATOM 754 O O . ARG A 1 96 ? 17.933 2.635 -21.701 1.00 85.69 96 ARG A O 1
ATOM 761 N N . GLU A 1 97 ? 20.000 3.415 -22.105 1.00 88.31 97 GLU A N 1
ATOM 762 C CA . GLU A 1 97 ? 19.720 4.020 -23.416 1.00 88.31 97 GLU A CA 1
ATOM 763 C C . GLU A 1 97 ? 19.332 2.979 -24.473 1.00 88.31 97 GLU A C 1
ATOM 765 O O . GLU A 1 97 ? 18.389 3.185 -25.241 1.00 88.31 97 GLU A O 1
ATOM 770 N N . GLY A 1 98 ? 20.005 1.823 -24.473 1.00 87.94 98 GLY A N 1
ATOM 771 C CA . GLY A 1 98 ? 19.655 0.710 -25.353 1.00 87.94 98 GLY A CA 1
ATOM 772 C C . GLY A 1 98 ? 18.240 0.201 -25.082 1.00 87.94 98 GLY A C 1
ATOM 773 O O . GLY A 1 98 ? 17.467 -0.018 -26.011 1.00 87.94 98 GLY A O 1
ATOM 774 N N . PHE A 1 99 ? 17.859 0.085 -23.809 1.00 91.12 99 PHE A N 1
ATOM 775 C CA . PHE A 1 99 ? 16.514 -0.341 -23.428 1.00 91.12 99 PHE A CA 1
ATOM 776 C C . PHE A 1 99 ? 15.435 0.677 -23.824 1.00 91.12 99 PHE A C 1
ATOM 778 O O . PHE A 1 99 ? 14.400 0.295 -24.369 1.00 91.12 99 PHE A O 1
ATOM 785 N N . LEU A 1 100 ? 15.700 1.972 -23.633 1.00 91.12 100 LEU A N 1
ATOM 786 C CA . LEU A 1 100 ? 14.815 3.054 -24.080 1.00 91.12 100 LEU A CA 1
ATOM 787 C C . LEU A 1 100 ? 14.603 3.037 -25.598 1.00 91.12 100 LEU A C 1
ATOM 789 O O . LEU A 1 100 ? 13.471 3.174 -26.057 1.00 91.12 100 LEU A O 1
ATOM 793 N N . SER A 1 101 ? 15.666 2.807 -26.370 1.00 91.44 101 SER A N 1
ATOM 794 C CA . SER A 1 101 ? 15.590 2.727 -27.834 1.00 91.44 101 SER A CA 1
ATOM 795 C C . SER A 1 101 ? 14.676 1.584 -28.295 1.00 91.44 101 SER A C 1
ATOM 797 O O . SER A 1 101 ? 13.871 1.755 -29.210 1.00 91.44 101 SER A O 1
ATOM 799 N N . ILE A 1 102 ? 14.738 0.432 -27.618 1.00 90.25 102 ILE A N 1
ATOM 800 C CA . ILE A 1 102 ? 13.870 -0.721 -27.901 1.00 90.25 102 ILE A CA 1
ATOM 801 C C . ILE A 1 102 ? 12.412 -0.418 -27.547 1.00 90.25 102 ILE A C 1
ATOM 803 O O . ILE A 1 102 ? 11.521 -0.724 -28.342 1.00 90.25 102 ILE A O 1
ATOM 807 N N . LEU A 1 103 ? 12.160 0.197 -26.387 1.00 91.25 103 LEU A N 1
ATOM 808 C CA . LEU A 1 103 ? 10.811 0.604 -25.986 1.00 91.25 103 LEU A CA 1
ATOM 809 C C . LEU A 1 103 ? 10.207 1.606 -26.975 1.00 91.25 103 LEU A C 1
ATOM 811 O O . LEU A 1 103 ? 9.046 1.461 -27.352 1.00 91.25 103 LEU A O 1
ATOM 815 N N . LEU A 1 104 ? 10.997 2.577 -27.438 1.00 91.44 104 LEU A N 1
ATOM 816 C CA . LEU A 1 104 ? 10.560 3.567 -28.419 1.00 91.44 104 LEU A CA 1
ATOM 817 C C . LEU A 1 104 ? 10.198 2.909 -29.757 1.00 91.44 104 LEU A C 1
ATOM 819 O O . LEU A 1 104 ? 9.121 3.159 -30.295 1.00 91.44 104 LEU A O 1
ATOM 823 N N . ALA A 1 105 ? 11.049 2.009 -30.255 1.00 91.56 105 ALA A N 1
ATOM 824 C CA . ALA A 1 105 ? 10.789 1.266 -31.486 1.00 91.56 105 ALA A CA 1
ATOM 825 C C . ALA A 1 105 ? 9.582 0.315 -31.364 1.00 91.56 105 ALA A C 1
ATOM 827 O O . ALA A 1 105 ? 8.849 0.093 -32.329 1.00 91.56 105 ALA A O 1
ATOM 828 N N . ALA A 1 106 ? 9.353 -0.277 -30.188 1.00 89.75 106 ALA A N 1
ATOM 829 C CA . ALA A 1 106 ? 8.162 -1.082 -29.919 1.00 89.75 106 ALA A CA 1
ATOM 830 C C . ALA A 1 106 ? 6.891 -0.220 -29.892 1.00 89.75 106 ALA A C 1
ATOM 832 O O . ALA A 1 106 ? 5.891 -0.588 -30.506 1.00 89.75 106 ALA A O 1
ATOM 833 N N . HIS A 1 107 ? 6.944 0.948 -29.249 1.00 90.38 107 HIS A N 1
ATOM 834 C CA . HIS A 1 107 ? 5.819 1.876 -29.186 1.00 90.38 107 HIS A CA 1
ATOM 835 C C . HIS A 1 107 ? 5.434 2.416 -30.570 1.00 90.38 107 HIS A C 1
ATOM 837 O O . HIS A 1 107 ? 4.257 2.416 -30.915 1.00 90.38 107 HIS A O 1
ATOM 843 N N . GLN A 1 108 ? 6.414 2.801 -31.392 1.00 90.62 108 GLN A N 1
ATOM 844 C CA . GLN A 1 108 ? 6.177 3.263 -32.765 1.00 90.62 108 GLN A CA 1
ATOM 845 C C . GLN A 1 108 ? 5.520 2.186 -33.640 1.00 90.62 108 GLN A C 1
ATOM 847 O O . GLN A 1 108 ? 4.599 2.491 -34.393 1.00 90.62 108 GLN A O 1
ATOM 852 N N . ARG A 1 109 ? 5.941 0.920 -33.507 1.00 87.38 109 ARG A N 1
ATOM 853 C CA . ARG A 1 109 ? 5.308 -0.208 -34.212 1.00 87.38 109 ARG A CA 1
ATOM 854 C C . ARG A 1 109 ? 3.863 -0.429 -33.764 1.00 87.38 109 ARG A C 1
ATOM 856 O O . ARG A 1 109 ? 2.983 -0.534 -34.608 1.00 87.38 109 ARG A O 1
ATOM 863 N N . ALA A 1 110 ? 3.608 -0.422 -32.456 1.00 85.38 110 ALA A N 1
ATOM 864 C CA . ALA A 1 110 ? 2.256 -0.575 -31.916 1.00 85.38 110 ALA A CA 1
ATOM 865 C C . ALA A 1 110 ? 1.324 0.597 -32.288 1.00 85.38 110 ALA A C 1
ATOM 867 O O . ALA A 1 110 ? 0.120 0.409 -32.459 1.00 85.38 110 ALA A O 1
ATOM 868 N N . ALA A 1 111 ? 1.867 1.810 -32.418 1.00 81.38 111 ALA A N 1
ATOM 869 C CA . ALA A 1 111 ? 1.114 2.974 -32.874 1.00 81.38 111 ALA A CA 1
ATOM 870 C C . ALA A 1 111 ? 0.737 2.870 -34.362 1.00 81.38 111 ALA A C 1
ATOM 872 O O . ALA A 1 111 ? -0.387 3.212 -34.719 1.00 81.38 111 ALA A O 1
ATOM 873 N N . ALA A 1 112 ? 1.635 2.351 -35.206 1.00 78.38 112 ALA A N 1
ATOM 874 C CA . ALA A 1 112 ? 1.370 2.132 -36.629 1.00 78.38 112 ALA A CA 1
ATOM 875 C C . ALA A 1 112 ? 0.303 1.048 -36.886 1.00 78.38 112 ALA A C 1
ATOM 877 O O . ALA A 1 112 ? -0.444 1.132 -37.849 1.00 78.38 112 ALA A O 1
ATOM 878 N N . GLU A 1 113 ? 0.181 0.052 -36.007 1.00 71.12 113 GLU A N 1
ATOM 879 C CA . GLU A 1 113 ? -0.791 -1.042 -36.163 1.00 71.12 113 GLU A CA 1
ATOM 880 C C . GLU A 1 113 ? -2.228 -0.642 -35.750 1.00 71.12 113 GLU A C 1
ATOM 882 O O . GLU A 1 113 ? -3.205 -1.275 -36.146 1.00 71.12 113 GLU A O 1
ATOM 887 N N . ASN A 1 114 ? -2.387 0.444 -34.980 1.00 62.22 114 ASN A N 1
ATOM 888 C CA . ASN A 1 114 ? -3.698 0.948 -34.543 1.00 62.22 114 ASN A CA 1
ATOM 889 C C . ASN A 1 114 ? -4.360 1.925 -35.529 1.00 62.22 114 ASN A C 1
ATOM 891 O O . ASN A 1 114 ? -5.527 2.269 -35.339 1.00 62.22 114 ASN A O 1
ATOM 895 N N . THR A 1 115 ? -3.664 2.361 -36.581 1.00 60.69 115 THR A N 1
ATOM 896 C CA . THR A 1 115 ? -4.239 3.231 -37.623 1.00 60.69 115 THR A CA 1
ATOM 897 C C . THR A 1 115 ? -4.962 2.466 -38.737 1.00 60.69 115 THR A C 1
ATOM 899 O O . THR A 1 115 ? -5.654 3.091 -39.535 1.00 60.69 115 THR A O 1
ATOM 902 N N . ASP A 1 116 ? -4.881 1.130 -38.751 1.00 56.69 116 ASP A N 1
ATOM 903 C CA . ASP A 1 116 ? -5.369 0.278 -39.849 1.00 56.69 116 ASP A CA 1
ATOM 904 C C . ASP A 1 116 ? -6.710 -0.434 -39.576 1.00 56.69 116 ASP A C 1
ATOM 906 O O . ASP A 1 116 ? -7.122 -1.309 -40.339 1.00 56.69 116 ASP A O 1
ATOM 910 N N . LYS A 1 117 ? -7.450 -0.059 -38.523 1.00 53.47 117 LYS A N 1
ATOM 911 C CA . LYS A 1 117 ? -8.860 -0.469 -38.381 1.00 53.47 117 LYS A CA 1
ATOM 912 C C . LYS A 1 117 ? -9.772 0.639 -38.911 1.00 53.47 117 LYS A C 1
ATOM 914 O O . LYS A 1 117 ? -10.078 1.560 -38.152 1.00 53.47 117 LYS A O 1
ATOM 919 N N . PRO A 1 118 ? -10.241 0.579 -40.173 1.00 53.53 118 PRO A N 1
ATOM 920 C CA . PRO A 1 118 ? -11.305 1.467 -40.605 1.00 53.53 118 PRO A CA 1
ATOM 921 C C . PRO A 1 118 ? -12.546 1.176 -39.758 1.00 53.53 118 PRO A C 1
ATOM 923 O O . PRO A 1 118 ? -13.012 0.037 -39.693 1.00 53.53 118 PRO A O 1
ATOM 926 N N . SER A 1 119 ? -13.072 2.213 -39.102 1.00 51.75 119 SER A N 1
ATOM 927 C CA . SER A 1 119 ? -14.444 2.229 -38.600 1.00 51.75 119 SER A CA 1
ATOM 928 C C . SER A 1 119 ? -15.374 1.917 -39.767 1.00 51.75 119 SER A C 1
ATOM 930 O O . SER A 1 119 ? -15.668 2.784 -40.588 1.00 51.75 119 SER A O 1
ATOM 932 N N . ILE A 1 120 ? -15.797 0.661 -39.865 1.00 55.69 120 ILE A N 1
ATOM 933 C CA . ILE A 1 120 ? -16.861 0.253 -40.771 1.00 55.69 120 ILE A CA 1
ATOM 934 C C . ILE A 1 120 ? -18.143 0.840 -40.175 1.00 55.69 120 ILE A C 1
ATOM 936 O O . ILE A 1 120 ? -18.523 0.487 -39.057 1.00 55.69 120 ILE A O 1
ATOM 940 N N . THR A 1 121 ? -18.698 1.825 -40.880 1.00 55.81 121 THR A N 1
ATOM 941 C CA . THR A 1 121 ? -20.031 2.396 -40.638 1.00 55.81 121 THR A CA 1
ATOM 942 C C . THR A 1 121 ? -21.091 1.430 -41.144 1.00 55.81 121 THR A C 1
ATOM 944 O O . THR A 1 121 ? -20.828 0.794 -42.191 1.00 55.81 121 THR A O 1
#

Sequence (121 aa):
MNSDSNKQNESVKTKKRSHWAVSCDADVHKKIKRLVQKANKKETGQRITASSIISLALSLVTEDHILTLQEQSLTTDEKLEQLRLKYAKSNGPITREGFLSILLAAHQRAAAENTDKPSIT

Foldseek 3Di:
DDDDDPPDPPDPPDPDDDDDDDDDDPVVVVVLVVVQVVVQPDPDDDRDDSVNVVVVVVVPDDPVNVVVVVVVPDDPVNVLVVVQVVCCVPPNDDDSVRSVVVVVVVVVVVVVVVVPDPPDD

Secondary structure (DSSP, 8-state):
---------------PPP--PPP--HHHHHHHHHHHHHHTT-SSSPPPPHHHHHHHHHHT--HHHHHHHHHHHS-HHHHHHHHHHHHHHHH----HHHHHHHHHHHHHHHHHHTT------